Protein AF-A0A7Y2ML07-F1 (afdb_monomer)

Secondary structure (DSSP, 8-state):
-EES-SSHHHHHHHHHHHHTT--EEEEE---TTTHHHHHHHHHHHHHTT--EEEEES-TT-HHHHHHHHHHHHHHSPTT------EE-----PPPPSSSSSS------

Radius of gyration: 16.68 Å; Cα contacts (8 Å, |Δi|>4): 131; chains: 1; bounding box: 49×26×41 Å

Foldseek 3Di:
DEEAQLDDPNVVVLQVCLLVVDADEYEHADDPVCVVVSVVSVVVSVVSVHHYHYHHDDCVDPVVVVVVVVVVVVVADDPDDDPDYHYPDDDDDQADCDDPDDHDDDDD

Solvent-accessible surface area (backbone atoms only — not comparable to full-atom values): 6505 Å² total; per-residue (Å²): 60,30,36,29,26,68,48,72,70,26,28,54,49,48,49,52,42,22,77,71,69,38,65,38,43,32,33,22,77,76,55,81,87,52,46,64,64,41,46,56,56,48,50,57,41,35,72,67,76,22,58,70,49,76,42,84,43,61,78,85,41,68,74,56,38,53,56,49,50,53,54,49,58,72,68,48,57,94,89,62,75,86,89,52,78,44,86,46,71,85,86,82,80,83,49,46,88,73,77,97,68,81,55,59,72,90,84,130

Sequence (108 aa):
MILGGSQGLGLATARKLASAGYNLFILHRDRKADLSAIEEDFELIRSAGTQCVTFNTDALNKQKREKVFDQITTSLGKGEKIKVVVHSIAKGNLKPMTGDGPLLEHED

Structure (mmCIF, N/CA/C/O backbone):
data_AF-A0A7Y2ML07-F1
#
_entry.id   AF-A0A7Y2ML07-F1
#
loop_
_atom_site.group_PDB
_atom_site.id
_atom_site.type_symbol
_atom_site.label_atom_id
_atom_site.label_alt_id
_atom_site.label_comp_id
_atom_site.label_asym_id
_atom_site.label_entity_id
_atom_site.label_seq_id
_atom_site.pdbx_PDB_ins_code
_atom_site.Cartn_x
_atom_site.Cartn_y
_atom_site.Cartn_z
_atom_site.occupancy
_atom_site.B_iso_or_equiv
_atom_site.auth_seq_id
_atom_site.auth_comp_id
_atom_site.auth_asym_id
_atom_site.auth_atom_id
_atom_site.pdbx_PDB_model_num
ATOM 1 N N . MET A 1 1 ? -2.158 -3.739 6.116 1.00 96.12 1 MET A N 1
ATOM 2 C CA . MET A 1 1 ? -1.402 -2.776 5.289 1.00 96.12 1 MET A CA 1
ATOM 3 C C . MET A 1 1 ? -0.482 -3.550 4.365 1.00 96.12 1 MET A C 1
ATOM 5 O O . MET A 1 1 ? 0.171 -4.475 4.831 1.00 96.12 1 MET A O 1
ATOM 9 N N . ILE A 1 2 ? -0.448 -3.206 3.082 1.00 97.69 2 ILE A N 1
ATOM 10 C CA . ILE A 1 2 ? 0.371 -3.883 2.071 1.00 97.69 2 ILE A CA 1
ATOM 11 C C . ILE A 1 2 ? 1.232 -2.837 1.370 1.00 97.69 2 ILE A C 1
ATOM 13 O O . ILE A 1 2 ? 0.725 -1.815 0.913 1.00 97.69 2 ILE A O 1
ATOM 17 N N . LEU A 1 3 ? 2.533 -3.093 1.301 1.00 96.81 3 LEU A N 1
ATOM 18 C CA . LEU A 1 3 ? 3.501 -2.310 0.544 1.00 96.81 3 LEU A CA 1
ATOM 19 C C . LEU A 1 3 ? 3.757 -3.051 -0.773 1.00 96.81 3 LEU A C 1
ATOM 21 O O . LEU A 1 3 ? 4.242 -4.174 -0.735 1.00 96.81 3 LEU A O 1
ATOM 25 N N . GLY A 1 4 ? 3.418 -2.456 -1.914 1.00 95.38 4 GLY A N 1
ATOM 26 C CA . GLY A 1 4 ? 3.469 -3.111 -3.226 1.00 95.38 4 GLY A CA 1
ATOM 27 C C . GLY A 1 4 ? 2.238 -3.973 -3.526 1.00 95.38 4 GLY A C 1
ATOM 28 O O . GLY A 1 4 ? 2.386 -5.133 -3.884 1.00 95.38 4 GLY A O 1
ATOM 29 N N . GLY A 1 5 ? 1.025 -3.442 -3.336 1.00 95.88 5 GLY A N 1
ATOM 30 C CA . GLY A 1 5 ? -0.223 -4.213 -3.483 1.00 95.88 5 GLY A CA 1
ATOM 31 C C . GLY A 1 5 ? -1.014 -4.020 -4.782 1.00 95.88 5 GLY A C 1
ATOM 32 O O . GLY A 1 5 ? -2.140 -4.498 -4.844 1.00 95.88 5 GLY A O 1
ATOM 33 N N . SER A 1 6 ? -0.476 -3.320 -5.786 1.00 95.75 6 SER A N 1
ATOM 34 C CA . SER A 1 6 ? -1.173 -3.079 -7.063 1.00 95.75 6 SER A CA 1
ATOM 35 C C . SER A 1 6 ? -1.161 -4.275 -8.012 1.00 95.75 6 SER A C 1
ATOM 37 O O . SER A 1 6 ? -2.020 -4.363 -8.878 1.00 95.75 6 SER A O 1
ATOM 39 N N . GLN A 1 7 ? -0.192 -5.187 -7.881 1.00 94.44 7 GLN A N 1
ATOM 40 C CA . GLN A 1 7 ? 0.005 -6.301 -8.812 1.00 94.44 7 GLN A CA 1
ATOM 41 C C . GLN A 1 7 ? 0.550 -7.552 -8.103 1.00 94.44 7 GLN A C 1
ATOM 43 O O . GLN A 1 7 ? 0.924 -7.522 -6.925 1.00 94.44 7 GLN A O 1
ATOM 48 N N . GLY A 1 8 ? 0.6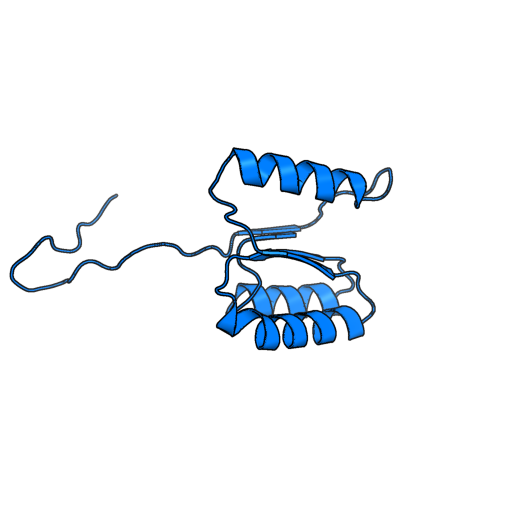05 -8.666 -8.841 1.00 94.50 8 GLY A N 1
ATOM 49 C CA . GLY A 1 8 ? 1.278 -9.902 -8.435 1.00 94.50 8 GLY A CA 1
ATOM 50 C C . GLY A 1 8 ? 0.839 -10.435 -7.067 1.00 94.50 8 GLY A C 1
ATOM 51 O O . GLY A 1 8 ? -0.348 -10.469 -6.735 1.00 94.50 8 GLY A O 1
ATOM 52 N N . LEU A 1 9 ? 1.821 -10.849 -6.259 1.00 95.00 9 LEU A N 1
ATOM 53 C CA . LEU A 1 9 ? 1.592 -11.407 -4.921 1.00 95.00 9 LEU A CA 1
ATOM 54 C C . LEU A 1 9 ? 0.940 -10.403 -3.964 1.00 95.00 9 LEU A C 1
ATOM 56 O O . LEU A 1 9 ? 0.112 -10.794 -3.138 1.00 95.00 9 LEU A O 1
ATOM 60 N N . GLY A 1 10 ? 1.275 -9.118 -4.081 1.00 96.94 10 GLY A N 1
ATOM 61 C CA . GLY A 1 10 ? 0.698 -8.073 -3.243 1.00 96.94 10 GLY A CA 1
ATOM 62 C C . GLY A 1 10 ? -0.803 -7.916 -3.477 1.00 96.94 10 GLY A C 1
ATOM 63 O O . GLY A 1 10 ? -1.569 -7.890 -2.512 1.00 96.94 10 GLY A O 1
ATOM 64 N N . LEU A 1 11 ? 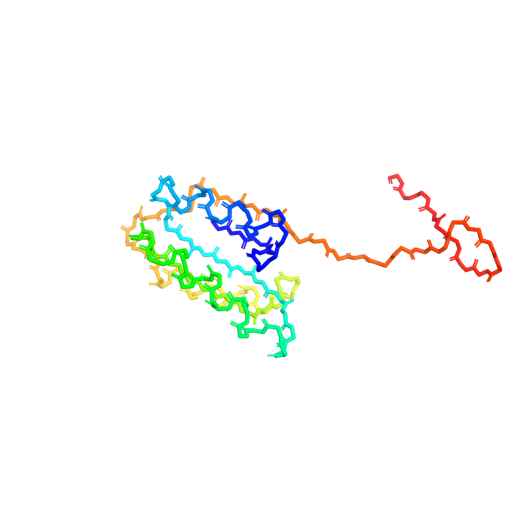-1.232 -7.905 -4.743 1.00 97.31 11 LEU A N 1
ATOM 65 C CA . LEU A 1 11 ? -2.650 -7.848 -5.104 1.00 97.31 11 LEU A CA 1
ATOM 66 C C . LEU A 1 11 ? -3.399 -9.125 -4.697 1.00 97.31 11 LEU A C 1
ATOM 68 O O . LEU A 1 11 ? -4.486 -9.053 -4.122 1.00 97.31 11 LEU A O 1
ATOM 72 N N . ALA A 1 12 ? -2.814 -10.303 -4.934 1.00 97.00 12 ALA A N 1
ATOM 73 C CA . ALA A 1 12 ? -3.409 -11.568 -4.499 1.00 97.00 12 ALA A CA 1
ATOM 74 C C . ALA A 1 12 ? -3.607 -11.606 -2.971 1.00 97.00 12 ALA A C 1
ATOM 76 O O . ALA A 1 12 ? -4.661 -12.014 -2.475 1.00 97.00 12 ALA A O 1
ATOM 77 N N . THR A 1 13 ? -2.623 -11.101 -2.221 1.00 97.38 13 THR A N 1
ATOM 78 C CA . THR A 1 13 ? -2.706 -10.962 -0.762 1.00 97.38 13 THR A CA 1
ATOM 79 C C . THR A 1 13 ? -3.792 -9.968 -0.353 1.00 97.38 13 THR A C 1
ATOM 81 O O . THR A 1 13 ? -4.547 -10.251 0.576 1.00 97.38 13 THR A O 1
ATOM 84 N N . ALA A 1 14 ? -3.922 -8.839 -1.059 1.00 97.44 14 ALA A N 1
ATOM 85 C CA . ALA A 1 14 ? -4.977 -7.857 -0.815 1.00 97.44 14 ALA A CA 1
ATOM 86 C C . ALA A 1 14 ? -6.365 -8.490 -0.953 1.00 97.44 14 ALA A C 1
ATOM 88 O O . ALA A 1 14 ? -7.166 -8.432 -0.022 1.00 97.44 14 ALA A O 1
ATOM 89 N N . ARG A 1 15 ? -6.610 -9.200 -2.060 1.00 96.19 15 ARG A N 1
ATOM 90 C CA . ARG A 1 15 ? -7.866 -9.926 -2.300 1.00 96.19 15 ARG A CA 1
ATOM 91 C C . ARG A 1 15 ? -8.153 -10.948 -1.197 1.00 96.19 15 ARG A C 1
ATOM 93 O O . ARG A 1 15 ? -9.272 -11.011 -0.689 1.00 96.19 15 ARG A O 1
ATOM 100 N N . LYS A 1 16 ? -7.141 -11.716 -0.775 1.00 96.38 16 LYS A N 1
ATOM 101 C CA . LYS A 1 16 ? -7.305 -12.716 0.289 1.00 96.38 16 LYS A CA 1
ATOM 102 C C . LYS A 1 16 ? -7.634 -12.080 1.640 1.00 96.38 16 LYS A C 1
ATOM 104 O O . LYS A 1 16 ? -8.543 -12.555 2.318 1.00 96.38 16 LYS A O 1
ATOM 109 N N . LEU A 1 17 ? -6.938 -11.012 2.025 1.00 96.38 17 LEU A N 1
ATOM 110 C CA . LEU A 1 17 ? -7.195 -10.310 3.284 1.00 96.38 17 LEU A CA 1
ATOM 111 C C . LEU A 1 17 ? -8.570 -9.629 3.286 1.00 96.38 17 LEU A C 1
ATOM 113 O O . LEU A 1 17 ? -9.285 -9.734 4.280 1.00 96.38 17 LEU A O 1
ATOM 117 N N . ALA A 1 18 ? -8.977 -9.019 2.171 1.00 96.31 18 ALA A N 1
ATOM 118 C CA . ALA A 1 18 ? -10.316 -8.453 2.025 1.00 96.31 18 ALA A CA 1
ATOM 119 C C . ALA A 1 18 ? -11.406 -9.521 2.200 1.00 96.31 18 ALA A C 1
ATOM 121 O O . ALA A 1 18 ? -12.321 -9.342 2.997 1.00 96.31 18 ALA A O 1
ATOM 122 N N . SER A 1 19 ? -11.252 -10.691 1.566 1.00 94.38 19 SER A N 1
ATOM 123 C CA . SER A 1 19 ? -12.194 -11.812 1.740 1.00 94.38 19 SER A CA 1
ATOM 124 C C . SER A 1 19 ? -12.278 -12.338 3.180 1.00 94.38 19 SER A C 1
ATOM 126 O O . SER A 1 19 ? -13.269 -12.952 3.560 1.00 94.38 19 SER A O 1
ATOM 128 N N . ALA A 1 20 ? -11.245 -12.091 3.991 1.00 94.69 20 ALA A N 1
ATOM 129 C CA . ALA A 1 20 ? -11.209 -12.427 5.411 1.00 94.69 20 ALA A CA 1
ATOM 130 C C . ALA A 1 20 ? -11.726 -11.287 6.316 1.00 94.69 20 ALA A C 1
ATOM 132 O O . ALA A 1 20 ? -11.602 -11.375 7.536 1.00 94.69 20 ALA A O 1
ATOM 133 N N . GLY A 1 21 ? -12.284 -10.215 5.740 1.00 93.81 21 GLY A N 1
ATOM 134 C CA . GLY A 1 21 ? -12.885 -9.097 6.471 1.00 93.81 21 GLY A CA 1
ATOM 135 C C . GLY A 1 21 ? -11.890 -8.045 6.967 1.00 93.81 21 GLY A C 1
ATOM 136 O O . GLY A 1 21 ? -12.212 -7.275 7.871 1.00 93.81 21 GLY A O 1
ATOM 137 N N . TYR A 1 22 ? -10.670 -8.000 6.422 1.00 95.31 22 TYR A N 1
ATOM 138 C CA . TYR A 1 22 ? -9.706 -6.958 6.778 1.00 95.31 22 TYR A CA 1
ATOM 139 C C . TYR A 1 22 ? -9.921 -5.695 5.947 1.00 95.31 22 TYR A C 1
ATOM 141 O O . TYR A 1 22 ? -9.910 -5.746 4.720 1.00 95.31 22 TYR A O 1
ATOM 149 N N . ASN A 1 23 ? -9.971 -4.544 6.619 1.00 95.62 23 ASN A N 1
ATOM 150 C CA . ASN A 1 23 ? -9.776 -3.251 5.968 1.00 95.62 23 ASN A CA 1
ATOM 151 C C . ASN A 1 23 ? -8.316 -3.098 5.521 1.00 95.62 23 ASN A C 1
ATOM 153 O O . ASN A 1 23 ? -7.379 -3.529 6.210 1.00 95.62 23 ASN A O 1
ATOM 157 N N . LEU A 1 24 ? -8.115 -2.469 4.366 1.00 97.00 24 LEU A N 1
ATOM 158 C CA . LEU A 1 24 ? -6.830 -2.417 3.688 1.00 97.00 24 LEU A CA 1
ATOM 159 C C . LEU A 1 24 ? -6.336 -0.985 3.500 1.00 97.00 24 LEU A C 1
ATOM 161 O O . LEU A 1 24 ? -7.042 -0.107 3.013 1.00 97.00 24 LEU A O 1
ATOM 165 N N . PHE A 1 25 ? -5.054 -0.811 3.811 1.00 97.62 25 PHE A N 1
ATOM 166 C CA . PHE A 1 25 ? -4.220 0.263 3.286 1.00 97.62 25 PHE A CA 1
ATOM 167 C C . PHE A 1 25 ? -3.242 -0.357 2.294 1.00 97.62 25 PHE A C 1
ATOM 169 O O . PHE A 1 25 ? -2.489 -1.261 2.682 1.00 97.62 25 PHE A O 1
ATOM 176 N N . ILE A 1 26 ? -3.254 0.107 1.047 1.00 97.44 26 ILE A N 1
ATOM 177 C CA . ILE A 1 26 ? -2.385 -0.392 -0.021 1.00 97.44 26 ILE A CA 1
ATOM 178 C C . ILE A 1 26 ? -1.499 0.745 -0.512 1.00 97.44 26 ILE A C 1
ATOM 180 O O . ILE A 1 26 ? -1.974 1.717 -1.089 1.00 97.44 26 ILE A O 1
ATOM 184 N N . LEU A 1 27 ? -0.193 0.615 -0.305 1.00 97.50 27 LEU A N 1
ATOM 185 C CA . LEU A 1 27 ? 0.790 1.482 -0.934 1.00 97.50 27 LEU A CA 1
ATOM 186 C C . LEU A 1 27 ? 1.281 0.786 -2.196 1.00 97.50 27 LEU A C 1
ATOM 188 O O . LEU A 1 27 ? 1.607 -0.402 -2.173 1.00 97.50 27 LEU A O 1
ATOM 192 N N . HIS A 1 28 ? 1.357 1.521 -3.290 1.00 96.19 28 HIS A N 1
ATOM 193 C CA . HIS A 1 28 ? 1.838 1.013 -4.564 1.00 96.19 28 HIS A CA 1
ATOM 194 C C . HIS A 1 28 ? 2.487 2.142 -5.363 1.00 96.19 28 HIS A C 1
ATOM 196 O O . HIS A 1 28 ? 2.408 3.306 -4.975 1.00 96.19 28 HIS A O 1
ATOM 202 N N . ARG A 1 29 ? 3.192 1.806 -6.441 1.00 94.56 29 ARG A N 1
ATOM 203 C CA . ARG A 1 29 ? 3.857 2.797 -7.284 1.00 94.56 29 ARG A CA 1
ATOM 204 C C . ARG A 1 29 ? 3.762 2.351 -8.726 1.00 94.56 29 ARG A C 1
ATOM 206 O O . ARG A 1 29 ? 4.575 1.552 -9.179 1.00 94.56 29 ARG A O 1
ATOM 213 N N . ASP A 1 30 ? 2.832 2.952 -9.445 1.00 95.19 30 ASP A N 1
ATOM 214 C CA . ASP A 1 30 ? 2.515 2.558 -10.812 1.00 95.19 30 ASP A CA 1
ATOM 215 C C . ASP A 1 30 ? 2.447 3.785 -11.716 1.00 95.19 30 ASP A C 1
ATOM 217 O O . ASP A 1 30 ? 2.254 4.927 -11.271 1.00 95.19 30 ASP A O 1
ATOM 221 N N . ARG A 1 31 ? 2.662 3.556 -13.011 1.00 94.50 31 ARG A N 1
ATOM 222 C CA . ARG A 1 31 ? 2.606 4.619 -14.013 1.00 94.50 31 ARG A CA 1
ATOM 223 C C . ARG A 1 31 ? 1.149 4.951 -14.300 1.00 94.50 31 ARG A C 1
ATOM 225 O O . ARG A 1 31 ? 0.271 4.109 -14.182 1.00 94.50 31 ARG A O 1
ATOM 232 N N . LYS A 1 32 ? 0.897 6.181 -14.754 1.00 94.50 32 LYS A N 1
ATOM 233 C CA . LYS A 1 32 ? -0.461 6.662 -15.055 1.00 94.50 32 LYS A CA 1
ATOM 234 C C . LYS A 1 32 ? -1.221 5.763 -16.043 1.00 94.50 32 LYS A C 1
ATOM 236 O O . LYS A 1 32 ? -2.435 5.663 -15.931 1.00 94.50 32 LYS A O 1
ATOM 241 N N . ALA A 1 33 ? -0.510 5.122 -16.972 1.00 95.69 33 ALA A N 1
ATOM 242 C CA . ALA A 1 33 ? -1.092 4.203 -17.949 1.00 95.69 33 ALA A CA 1
ATOM 243 C C . ALA A 1 33 ? -1.735 2.961 -17.305 1.00 95.69 33 ALA A C 1
ATOM 245 O O . ALA A 1 33 ? -2.747 2.485 -17.803 1.00 95.69 33 ALA A O 1
ATOM 246 N N . ASP A 1 34 ? -1.193 2.488 -16.181 1.00 94.81 34 ASP A N 1
ATOM 247 C CA . ASP A 1 34 ? -1.628 1.245 -15.535 1.00 94.81 34 ASP A CA 1
ATOM 248 C C . ASP A 1 34 ? -2.731 1.487 -14.491 1.00 94.81 34 ASP A C 1
ATOM 250 O O . ASP A 1 34 ? -3.401 0.555 -14.054 1.00 94.81 34 ASP A O 1
ATOM 254 N N . LEU A 1 35 ? -2.947 2.748 -14.090 1.00 94.94 35 LEU A N 1
ATOM 255 C CA . LEU A 1 35 ? -3.847 3.092 -12.985 1.00 94.94 35 LEU A CA 1
ATOM 256 C C . LEU A 1 35 ? -5.303 2.713 -13.232 1.00 94.94 35 LEU A C 1
ATOM 258 O O . LEU A 1 35 ? -5.982 2.382 -12.271 1.00 94.94 35 LEU A O 1
ATOM 262 N N . SER A 1 36 ? -5.780 2.747 -14.481 1.00 95.69 36 SER A N 1
ATOM 263 C CA . SER A 1 36 ? -7.168 2.366 -14.777 1.00 95.69 36 SER A CA 1
ATOM 264 C C . SER A 1 36 ? -7.422 0.904 -14.415 1.00 95.69 36 SER A C 1
ATOM 266 O O . SER A 1 36 ? -8.352 0.612 -13.676 1.00 95.69 36 SER A O 1
ATOM 268 N N . ALA A 1 37 ? -6.549 0.002 -14.875 1.00 95.12 37 ALA A N 1
ATOM 269 C CA . ALA A 1 37 ? -6.669 -1.427 -14.597 1.00 95.12 37 ALA A CA 1
ATOM 270 C C . ALA A 1 37 ? -6.489 -1.731 -13.100 1.00 95.12 37 ALA A C 1
ATOM 272 O O . ALA A 1 37 ? -7.229 -2.520 -12.523 1.00 95.12 37 ALA A O 1
ATOM 273 N N . ILE A 1 38 ? -5.541 -1.051 -12.450 1.00 96.69 38 ILE A N 1
ATOM 274 C CA . ILE A 1 38 ? -5.305 -1.202 -11.010 1.00 96.69 38 ILE A CA 1
ATOM 275 C C . ILE A 1 38 ? -6.518 -0.730 -10.191 1.00 96.69 38 ILE A C 1
ATOM 277 O O . ILE A 1 38 ? -6.853 -1.336 -9.174 1.00 96.69 38 ILE A O 1
ATOM 281 N N . GLU A 1 39 ? -7.192 0.343 -10.610 1.00 96.31 39 GLU A N 1
ATOM 282 C CA . GLU A 1 39 ? -8.372 0.829 -9.895 1.00 96.31 39 GLU A CA 1
ATOM 283 C C . GLU A 1 39 ? -9.554 -0.140 -10.023 1.00 96.31 39 GLU A C 1
ATOM 285 O O . GLU A 1 39 ? -10.266 -0.344 -9.044 1.00 96.31 39 GLU A O 1
ATOM 290 N N . GLU A 1 40 ? -9.721 -0.811 -11.167 1.00 96.25 40 GLU A N 1
ATOM 291 C CA . GLU A 1 40 ? -10.712 -1.889 -11.322 1.00 96.25 40 GLU A CA 1
ATOM 292 C C . GLU A 1 40 ? -10.466 -3.029 -10.318 1.00 96.25 40 GLU A C 1
ATOM 294 O O . GLU A 1 40 ? -11.398 -3.520 -9.674 1.00 96.25 40 GLU A O 1
ATOM 299 N N . ASP A 1 41 ? -9.202 -3.411 -10.111 1.00 96.12 41 ASP A N 1
ATOM 300 C CA . ASP A 1 41 ? -8.822 -4.399 -9.101 1.00 96.12 41 ASP A CA 1
ATOM 301 C C . ASP A 1 41 ? -9.166 -3.942 -7.673 1.00 96.12 41 ASP A C 1
ATOM 303 O O . ASP A 1 41 ? -9.633 -4.743 -6.851 1.00 96.12 41 ASP A O 1
ATOM 307 N N . PHE A 1 42 ? -8.960 -2.660 -7.363 1.00 96.94 42 PHE A N 1
ATOM 308 C CA . PHE A 1 42 ? -9.298 -2.091 -6.060 1.00 96.94 42 PHE A CA 1
ATOM 309 C C . PHE A 1 42 ? -10.806 -1.958 -5.845 1.00 96.94 42 PHE A C 1
ATOM 311 O O . PHE A 1 42 ? -11.278 -2.237 -4.742 1.00 96.94 42 PHE A O 1
ATOM 318 N N . GLU A 1 43 ? -11.580 -1.624 -6.875 1.00 96.19 43 GLU A N 1
ATOM 319 C CA . GLU A 1 43 ? -13.043 -1.610 -6.796 1.00 96.19 43 GLU A CA 1
ATOM 320 C C . GLU A 1 43 ? -13.609 -3.005 -6.521 1.00 96.19 43 GLU A C 1
ATOM 322 O O . GLU A 1 43 ? -14.483 -3.167 -5.668 1.00 96.19 43 GLU A O 1
ATOM 327 N N . LEU A 1 44 ? -13.043 -4.050 -7.132 1.00 93.69 44 LEU A N 1
ATOM 328 C CA . LEU A 1 44 ? -13.414 -5.430 -6.809 1.00 93.69 44 LEU A CA 1
ATOM 329 C C . LEU A 1 44 ? -13.146 -5.765 -5.335 1.00 93.69 44 LEU A C 1
ATOM 331 O O . LEU A 1 44 ? -13.965 -6.418 -4.690 1.00 93.69 44 LEU A O 1
ATOM 335 N N . ILE A 1 45 ? -12.032 -5.292 -4.777 1.00 95.62 45 ILE A N 1
ATOM 336 C CA . ILE A 1 45 ? -11.723 -5.450 -3.351 1.00 95.62 45 ILE A CA 1
ATOM 337 C C . ILE A 1 45 ? -12.739 -4.700 -2.477 1.00 95.62 45 ILE A C 1
ATOM 339 O O . ILE A 1 45 ? -13.227 -5.259 -1.495 1.00 95.62 45 ILE A O 1
ATOM 343 N N . ARG A 1 46 ? -13.095 -3.459 -2.830 1.00 95.00 46 ARG A N 1
ATOM 344 C CA . ARG A 1 46 ? -14.098 -2.666 -2.094 1.00 95.00 46 ARG A CA 1
ATOM 345 C C . ARG A 1 46 ? -15.484 -3.310 -2.156 1.00 95.00 46 ARG A C 1
ATOM 347 O O . ARG A 1 46 ? -16.196 -3.325 -1.153 1.00 95.00 46 ARG A O 1
ATOM 354 N N . SER A 1 47 ? -15.835 -3.921 -3.289 1.00 92.00 47 SER A N 1
ATOM 355 C CA . SER A 1 47 ? -17.112 -4.622 -3.478 1.00 92.00 47 SER A CA 1
ATOM 356 C C . SER A 1 47 ? -17.303 -5.819 -2.535 1.00 92.00 47 SER A C 1
ATOM 358 O O . SER A 1 47 ? -18.435 -6.206 -2.259 1.00 92.00 47 SER A O 1
ATOM 360 N N . ALA A 1 48 ? -16.216 -6.357 -1.964 1.00 86.12 48 ALA A N 1
ATOM 361 C CA . ALA A 1 48 ? -16.264 -7.413 -0.953 1.00 86.12 48 ALA A CA 1
ATOM 362 C C . ALA A 1 48 ? -16.711 -6.920 0.442 1.00 86.12 48 ALA A C 1
ATOM 364 O O . ALA A 1 48 ? -16.729 -7.702 1.391 1.00 86.12 48 ALA A O 1
ATOM 365 N N . GLY A 1 49 ? -17.065 -5.637 0.588 1.00 88.25 49 GLY A N 1
ATOM 366 C CA . GLY A 1 49 ? -17.588 -5.057 1.830 1.00 88.25 49 GLY A CA 1
ATOM 367 C C . GLY A 1 49 ? -16.515 -4.554 2.799 1.00 88.25 49 GLY A C 1
ATOM 368 O O . GLY A 1 49 ? -16.838 -4.156 3.916 1.00 88.25 49 GLY A O 1
ATOM 369 N N . THR A 1 50 ? -15.246 -4.549 2.387 1.00 91.62 50 THR A N 1
ATOM 370 C CA . THR A 1 50 ? -14.126 -4.010 3.174 1.00 91.62 50 THR A CA 1
ATOM 371 C C . THR A 1 50 ? -13.706 -2.633 2.684 1.00 91.62 50 THR A C 1
ATOM 373 O O . THR A 1 50 ? -13.730 -2.357 1.485 1.00 91.62 50 THR A O 1
ATOM 376 N N . GLN A 1 51 ? -13.231 -1.780 3.590 1.00 93.94 51 GLN A N 1
ATOM 377 C CA . GLN A 1 51 ? -12.623 -0.512 3.195 1.00 93.94 51 GLN A CA 1
ATOM 378 C C . GLN A 1 51 ? -11.254 -0.762 2.556 1.00 93.94 51 GLN A C 1
ATOM 380 O O . GLN A 1 51 ? -10.434 -1.497 3.106 1.00 93.94 51 GLN A O 1
ATOM 385 N N . CYS A 1 52 ? -10.986 -0.121 1.419 1.00 96.12 52 CYS A N 1
ATOM 386 C CA . CYS A 1 52 ? -9.686 -0.168 0.757 1.00 96.12 52 CYS A CA 1
ATOM 387 C C . CYS A 1 52 ? -9.232 1.244 0.386 1.00 96.12 52 CYS A C 1
ATOM 389 O O . CYS A 1 52 ? -9.782 1.868 -0.526 1.00 96.12 52 CYS A O 1
ATOM 391 N N . VAL A 1 53 ? -8.223 1.733 1.107 1.00 96.12 53 VAL A N 1
ATOM 392 C CA . VAL A 1 53 ? -7.573 3.027 0.880 1.00 96.12 53 VAL A CA 1
ATOM 393 C C . VAL A 1 53 ? -6.232 2.782 0.201 1.00 96.12 53 VAL A C 1
ATOM 395 O O . VAL A 1 53 ? -5.414 1.994 0.688 1.00 96.12 53 VAL A O 1
ATOM 398 N N . THR A 1 54 ? -6.000 3.450 -0.925 1.00 96.94 54 THR A N 1
ATOM 399 C CA . THR A 1 54 ? -4.822 3.223 -1.764 1.00 96.94 54 THR A CA 1
ATOM 400 C C . THR A 1 54 ? -3.980 4.488 -1.899 1.00 96.94 54 THR A C 1
ATOM 402 O O . THR A 1 54 ? -4.489 5.608 -1.906 1.00 96.94 54 THR A O 1
ATOM 405 N N . PHE A 1 55 ? -2.660 4.313 -1.964 1.00 96.94 55 PHE A N 1
ATOM 406 C CA . PHE A 1 55 ? -1.692 5.395 -2.094 1.00 96.94 55 PHE A CA 1
ATOM 407 C C . PHE A 1 55 ? -0.707 5.066 -3.219 1.00 96.94 55 PHE A C 1
ATOM 409 O O . PHE A 1 55 ? 0.193 4.241 -3.035 1.00 96.94 55 PHE A O 1
ATOM 416 N N . ASN A 1 56 ? -0.835 5.750 -4.361 1.00 96.69 56 ASN A N 1
ATOM 417 C CA . ASN A 1 56 ? 0.157 5.684 -5.435 1.00 96.69 56 ASN A CA 1
ATOM 418 C C . ASN A 1 56 ? 1.358 6.587 -5.099 1.00 96.69 56 ASN A C 1
ATOM 420 O O . ASN A 1 56 ? 1.368 7.785 -5.393 1.00 96.69 56 ASN A O 1
ATOM 424 N N . THR A 1 57 ? 2.363 6.040 -4.418 1.00 95.38 57 THR A N 1
ATOM 425 C CA . THR A 1 57 ? 3.510 6.792 -3.906 1.00 95.38 57 THR A CA 1
ATOM 426 C C . THR A 1 57 ? 4.750 5.921 -3.719 1.00 95.38 57 THR A C 1
ATOM 428 O O . THR A 1 57 ? 4.693 4.703 -3.579 1.00 95.38 57 THR A O 1
ATOM 431 N N . ASP A 1 58 ? 5.916 6.564 -3.691 1.00 92.50 58 ASP A N 1
ATOM 432 C CA . ASP A 1 58 ? 7.174 5.868 -3.433 1.00 92.50 58 ASP A CA 1
ATOM 433 C C . ASP A 1 58 ? 7.340 5.618 -1.929 1.00 92.50 58 ASP A C 1
ATOM 435 O O . ASP A 1 58 ? 7.759 6.508 -1.186 1.00 92.50 58 ASP A O 1
ATOM 439 N N . ALA A 1 59 ? 7.037 4.395 -1.493 1.00 90.25 59 ALA A N 1
ATOM 440 C CA . ALA A 1 59 ? 7.191 3.964 -0.105 1.00 90.25 59 ALA A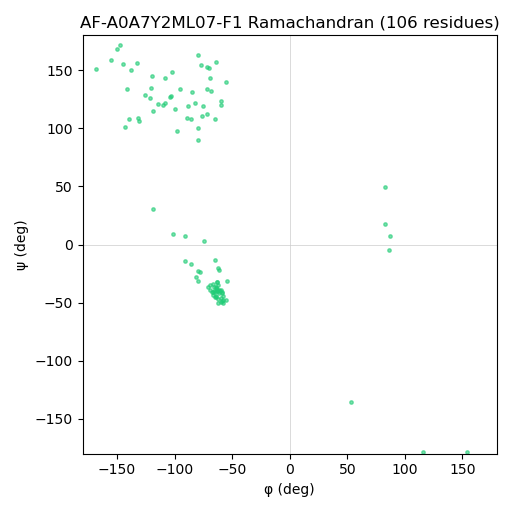 CA 1
ATOM 441 C C . ALA A 1 59 ? 8.658 3.949 0.377 1.00 90.25 59 ALA A C 1
ATOM 443 O O . ALA A 1 59 ? 8.913 3.874 1.579 1.00 90.25 59 ALA A O 1
ATOM 444 N N . LEU A 1 60 ? 9.649 4.055 -0.515 1.00 88.56 60 LEU A N 1
ATOM 445 C CA . LEU A 1 60 ? 11.061 4.136 -0.131 1.00 88.56 60 LEU A CA 1
ATOM 446 C C . LEU A 1 60 ? 11.502 5.576 0.175 1.00 88.56 60 LEU A C 1
ATOM 448 O O . LEU A 1 60 ? 12.505 5.778 0.861 1.00 88.56 60 LEU A O 1
ATOM 452 N N . ASN A 1 61 ? 10.730 6.580 -0.245 1.00 93.31 61 ASN A N 1
ATOM 453 C CA . ASN A 1 61 ? 11.017 7.981 0.041 1.00 93.31 61 ASN A CA 1
ATOM 454 C C . ASN A 1 61 ? 10.516 8.379 1.444 1.00 93.31 61 ASN A C 1
ATOM 456 O O . ASN A 1 61 ? 9.324 8.291 1.734 1.00 93.31 61 ASN A O 1
ATOM 460 N N . LYS A 1 62 ? 11.424 8.854 2.309 1.00 93.50 62 LYS A N 1
ATOM 461 C CA . LYS A 1 62 ? 11.128 9.167 3.718 1.00 93.50 62 LYS A CA 1
ATOM 462 C C . LYS A 1 62 ? 10.029 10.223 3.883 1.00 93.50 62 LYS A C 1
ATOM 464 O O . LYS A 1 62 ? 9.072 9.980 4.608 1.00 93.50 62 LYS A O 1
ATOM 469 N N . GLN A 1 63 ? 10.129 11.341 3.170 1.00 94.12 63 GLN A N 1
ATOM 470 C CA . GLN A 1 63 ? 9.176 12.448 3.277 1.00 94.12 63 GLN A CA 1
ATOM 471 C C . GLN A 1 63 ? 7.781 12.042 2.787 1.00 94.12 63 GLN A C 1
ATOM 473 O O . GLN A 1 63 ? 6.764 12.456 3.339 1.00 94.12 63 GLN A O 1
ATOM 478 N N . LYS A 1 64 ? 7.712 11.213 1.739 1.00 93.31 64 LYS A N 1
ATOM 479 C CA . LYS A 1 64 ? 6.441 10.667 1.250 1.00 93.31 64 LYS A CA 1
ATOM 480 C C . LYS A 1 64 ? 5.839 9.667 2.233 1.00 93.31 64 LYS A C 1
ATOM 482 O O . LYS A 1 64 ? 4.627 9.693 2.417 1.00 93.31 64 LYS A O 1
ATOM 487 N N . ARG A 1 65 ? 6.657 8.825 2.877 1.00 93.69 65 ARG A N 1
ATOM 488 C CA . ARG A 1 65 ? 6.180 7.908 3.924 1.00 93.69 65 ARG A CA 1
ATOM 489 C C . ARG A 1 65 ? 5.520 8.656 5.072 1.00 93.69 65 ARG A C 1
ATOM 491 O O . ARG A 1 65 ? 4.434 8.262 5.467 1.00 93.69 65 ARG A O 1
ATOM 498 N N . GLU A 1 66 ? 6.150 9.714 5.579 1.00 94.62 66 GLU A N 1
ATOM 499 C CA . GLU A 1 66 ? 5.608 10.521 6.684 1.00 94.62 66 GLU A CA 1
ATOM 500 C C . GLU A 1 66 ? 4.197 11.031 6.351 1.00 94.62 66 GLU A C 1
ATOM 502 O O . GLU A 1 66 ? 3.259 10.766 7.095 1.00 94.62 66 GLU A O 1
ATOM 507 N N . LYS A 1 67 ? 4.002 11.592 5.149 1.00 94.69 67 LYS A N 1
ATOM 508 C CA . LYS A 1 67 ? 2.676 12.035 4.680 1.00 94.69 67 LYS A CA 1
ATOM 509 C C . LYS A 1 67 ? 1.639 10.913 4.611 1.00 94.69 67 LYS A C 1
ATOM 511 O O . LYS A 1 67 ? 0.469 11.139 4.907 1.00 94.69 67 LYS A O 1
ATOM 516 N N . VAL A 1 68 ? 2.041 9.715 4.184 1.00 95.19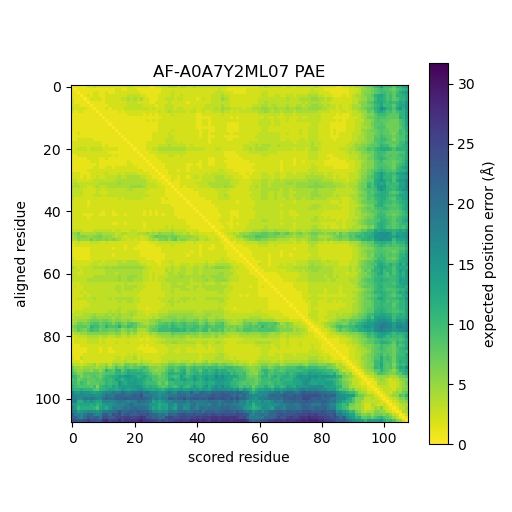 68 VAL A N 1
ATOM 517 C CA . VAL A 1 68 ? 1.133 8.557 4.154 1.00 95.19 68 VAL A CA 1
ATOM 518 C C . VAL A 1 68 ? 0.772 8.124 5.571 1.00 95.19 68 VAL A C 1
ATOM 520 O O . VAL A 1 68 ? -0.386 7.818 5.829 1.00 95.19 68 VAL A O 1
ATOM 523 N N . PHE A 1 69 ? 1.729 8.122 6.502 1.00 92.25 69 PHE A N 1
ATOM 524 C CA . PHE A 1 69 ? 1.456 7.795 7.900 1.00 92.25 69 PHE A CA 1
ATOM 525 C C . PHE A 1 69 ? 0.473 8.771 8.541 1.00 92.25 69 PHE A C 1
ATOM 527 O O . PHE A 1 69 ? -0.415 8.318 9.262 1.00 92.25 69 PHE A O 1
ATOM 534 N N . ASP A 1 70 ? 0.566 10.065 8.236 1.00 93.31 70 ASP A N 1
ATOM 535 C CA . ASP A 1 70 ? -0.411 11.050 8.703 1.00 93.31 70 ASP A CA 1
ATOM 536 C C . ASP A 1 70 ? -1.819 10.701 8.197 1.00 93.31 70 ASP A C 1
ATOM 538 O O . ASP A 1 70 ? -2.753 10.573 8.986 1.00 93.31 70 ASP A O 1
ATOM 542 N N . GLN A 1 71 ? -1.957 10.431 6.893 1.00 93.44 71 GLN A N 1
ATOM 543 C CA . GLN A 1 71 ? -3.236 10.053 6.280 1.00 93.44 71 GLN A CA 1
ATOM 544 C C . GLN A 1 71 ? -3.802 8.748 6.853 1.00 93.44 71 GLN A C 1
ATOM 546 O O . GLN A 1 71 ? -5.001 8.654 7.120 1.00 93.44 71 GLN A O 1
ATOM 551 N N . ILE A 1 72 ? -2.946 7.749 7.075 1.00 93.44 72 ILE A N 1
ATOM 552 C CA . ILE A 1 72 ? -3.321 6.480 7.705 1.00 93.44 72 ILE A CA 1
ATOM 553 C C . ILE A 1 72 ? -3.801 6.735 9.136 1.00 93.44 72 ILE A C 1
ATOM 555 O O . ILE A 1 72 ? -4.867 6.260 9.504 1.00 93.44 72 ILE A O 1
ATOM 559 N N . THR A 1 73 ? -3.072 7.523 9.926 1.00 91.00 73 THR A N 1
ATOM 560 C CA . THR A 1 73 ? -3.424 7.817 11.325 1.00 91.00 73 THR A CA 1
ATOM 561 C C . THR A 1 73 ? -4.748 8.569 11.431 1.00 91.00 73 THR A C 1
ATOM 563 O O . THR A 1 73 ? -5.539 8.275 12.319 1.00 91.00 73 THR A O 1
ATOM 566 N N . THR A 1 74 ? -5.024 9.496 10.509 1.00 90.31 74 THR A N 1
ATOM 567 C CA . THR A 1 74 ? -6.327 10.173 10.416 1.00 90.31 74 THR A CA 1
ATOM 568 C C . THR A 1 74 ? -7.452 9.222 10.003 1.00 90.31 74 THR A C 1
ATOM 570 O O . THR A 1 74 ? -8.583 9.390 10.450 1.00 90.31 74 THR A O 1
ATOM 573 N N . SER A 1 75 ? -7.154 8.236 9.152 1.00 88.88 75 SER A N 1
ATOM 574 C CA . SER A 1 75 ? -8.145 7.275 8.649 1.00 88.88 75 SER A CA 1
ATOM 575 C C . SER A 1 75 ? -8.430 6.132 9.628 1.00 88.88 75 SER A C 1
ATOM 577 O O . SER A 1 75 ? -9.519 5.567 9.590 1.00 88.88 75 SER A O 1
ATOM 579 N N . LEU A 1 76 ? -7.470 5.765 10.485 1.00 89.31 76 LEU A N 1
ATOM 580 C CA . LEU A 1 76 ? -7.684 4.771 11.536 1.00 89.31 76 LEU A CA 1
ATOM 581 C C . LEU A 1 76 ? -8.633 5.325 12.603 1.00 89.31 76 LEU A C 1
ATOM 583 O O . LEU A 1 76 ? -8.434 6.416 13.138 1.00 89.31 76 LEU A O 1
ATOM 587 N N . GLY A 1 77 ? -9.631 4.528 12.979 1.00 82.94 77 GLY A N 1
ATOM 588 C CA . GLY A 1 77 ? -10.498 4.846 14.103 1.00 82.94 77 GLY A CA 1
ATO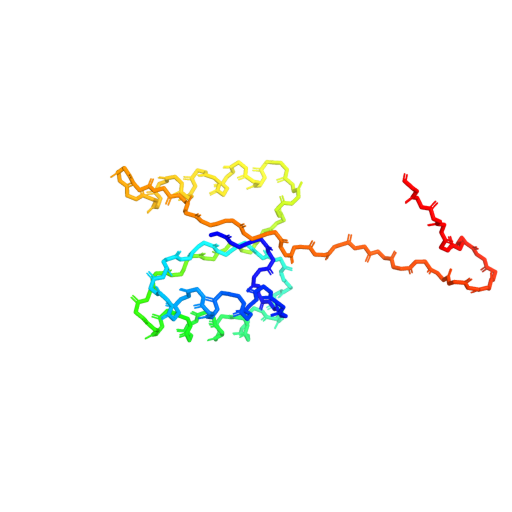M 589 C C . GLY A 1 77 ? -9.736 4.878 15.431 1.00 82.94 77 GLY A C 1
ATOM 590 O O . GLY A 1 77 ? -8.688 4.252 15.615 1.00 82.94 77 GLY A O 1
ATOM 591 N N . LYS A 1 78 ? -10.288 5.595 16.416 1.00 86.75 78 LYS A N 1
ATOM 592 C CA . LYS A 1 78 ? -9.698 5.674 17.758 1.00 86.75 78 LYS A CA 1
ATOM 593 C C . LYS A 1 78 ? -9.609 4.275 18.383 1.00 86.75 78 LYS A C 1
ATOM 595 O O . LYS A 1 78 ? -10.623 3.627 18.609 1.00 86.75 78 LYS A O 1
ATOM 600 N N . GLY A 1 79 ? -8.391 3.842 18.706 1.00 85.19 79 GLY A N 1
ATOM 601 C CA . GLY A 1 79 ? -8.126 2.527 19.303 1.00 85.19 79 GLY A CA 1
ATOM 602 C C . GLY A 1 79 ? -7.961 1.388 18.293 1.00 85.19 79 GLY A C 1
ATOM 603 O O . GLY A 1 79 ? -7.601 0.279 18.695 1.00 85.19 79 GLY A O 1
ATOM 604 N N . GLU A 1 80 ? -8.152 1.648 16.999 1.00 89.94 80 GLU A N 1
ATOM 605 C CA . GLU A 1 80 ? -7.828 0.685 15.953 1.00 89.94 80 GLU A CA 1
ATOM 606 C C . GLU A 1 80 ? -6.312 0.547 15.784 1.00 89.94 80 GLU A C 1
ATOM 608 O O . GLU A 1 80 ? -5.529 1.450 16.082 1.00 89.94 80 GLU A O 1
ATOM 613 N N . LYS A 1 81 ? -5.882 -0.627 15.315 1.00 92.44 81 LYS A N 1
ATOM 614 C CA . LYS A 1 81 ? -4.470 -0.951 15.104 1.00 92.44 81 LYS A CA 1
ATOM 615 C C . LYS A 1 81 ? -4.291 -1.693 13.791 1.00 92.44 81 LYS A C 1
ATOM 617 O O . LYS A 1 81 ? -5.152 -2.469 13.374 1.00 92.44 81 LYS A O 1
ATOM 622 N N . ILE A 1 82 ? -3.124 -1.524 13.181 1.00 94.25 82 ILE A N 1
ATOM 623 C CA . ILE A 1 82 ? -2.719 -2.338 12.036 1.00 94.25 82 ILE A CA 1
ATOM 624 C C . ILE A 1 82 ? -2.395 -3.749 12.540 1.00 94.25 82 ILE A C 1
ATOM 626 O O . ILE A 1 82 ? -1.424 -3.946 13.263 1.00 94.25 82 ILE A O 1
ATOM 630 N N . LYS A 1 83 ? -3.215 -4.732 12.154 1.00 95.44 83 LYS A N 1
ATOM 631 C CA . LYS A 1 83 ? -3.043 -6.141 12.559 1.00 95.44 83 LYS A CA 1
ATOM 632 C C . LYS A 1 83 ? -1.984 -6.883 11.742 1.00 95.44 83 LYS A C 1
ATOM 634 O O . LYS A 1 83 ? -1.360 -7.806 12.245 1.00 95.44 83 LYS A O 1
ATOM 639 N N . VAL A 1 84 ? -1.827 -6.508 10.472 1.00 96.56 84 VAL A N 1
ATOM 640 C CA . VAL A 1 84 ? -0.951 -7.190 9.510 1.00 96.56 84 VAL A CA 1
ATOM 641 C C . VAL A 1 84 ? -0.259 -6.156 8.630 1.00 96.56 84 VAL A C 1
ATOM 643 O O . VAL A 1 84 ? -0.911 -5.249 8.095 1.00 96.56 84 VAL A O 1
ATOM 646 N N . VAL A 1 85 ? 1.051 -6.322 8.450 1.00 96.75 85 VAL A N 1
ATOM 647 C CA . VAL A 1 85 ? 1.861 -5.583 7.477 1.00 96.75 85 VAL A CA 1
ATOM 648 C C . VAL A 1 85 ? 2.509 -6.582 6.530 1.00 96.75 85 VAL A C 1
ATOM 650 O O . VAL A 1 85 ? 3.179 -7.506 6.977 1.00 96.75 85 VAL A O 1
ATOM 653 N N . VAL A 1 86 ? 2.316 -6.386 5.229 1.00 97.19 86 VAL A N 1
ATOM 654 C CA . VAL A 1 86 ? 2.949 -7.190 4.178 1.00 97.19 86 VAL A CA 1
ATOM 655 C C . VAL A 1 86 ? 3.892 -6.292 3.392 1.00 97.19 86 VAL A C 1
ATOM 657 O O . VAL A 1 86 ? 3.458 -5.285 2.831 1.00 97.19 86 VAL A O 1
ATOM 660 N N . HIS A 1 87 ? 5.176 -6.644 3.355 1.00 95.12 87 HIS A N 1
ATOM 661 C CA . HIS A 1 87 ? 6.175 -5.957 2.541 1.00 95.12 87 HIS A CA 1
ATOM 662 C C . HIS A 1 87 ? 6.397 -6.732 1.237 1.00 95.12 87 HIS A C 1
ATOM 664 O O . HIS A 1 87 ? 7.129 -7.712 1.216 1.00 95.12 87 HIS A O 1
ATOM 670 N N . SER A 1 88 ? 5.746 -6.300 0.159 1.00 94.44 88 SER A N 1
ATOM 671 C CA . SER A 1 88 ? 5.770 -6.928 -1.171 1.00 94.44 88 SER A CA 1
ATOM 672 C C . SER A 1 88 ? 6.338 -5.983 -2.241 1.00 94.44 88 SER A C 1
ATOM 674 O O . SER A 1 88 ? 5.943 -6.027 -3.406 1.00 94.44 88 SER A O 1
ATOM 676 N N . ILE A 1 89 ? 7.260 -5.097 -1.855 1.00 91.75 89 ILE A N 1
ATOM 677 C CA . ILE A 1 89 ? 7.984 -4.246 -2.800 1.00 91.75 89 ILE A CA 1
ATOM 678 C C . ILE A 1 89 ? 9.221 -5.003 -3.270 1.00 91.75 89 ILE A C 1
ATOM 680 O O . ILE A 1 89 ? 10.109 -5.295 -2.475 1.00 91.75 89 ILE A O 1
ATOM 684 N N . ALA A 1 90 ? 9.306 -5.253 -4.573 1.00 85.69 90 ALA A N 1
ATOM 685 C CA . ALA A 1 90 ? 10.530 -5.689 -5.227 1.00 85.69 90 ALA A CA 1
ATOM 686 C C . ALA A 1 90 ? 11.039 -4.548 -6.112 1.00 85.69 90 ALA A C 1
ATOM 688 O O . ALA A 1 90 ? 10.335 -4.076 -7.006 1.00 85.69 90 ALA A O 1
ATOM 689 N N . LYS A 1 91 ? 12.254 -4.068 -5.844 1.00 77.88 91 LYS A N 1
ATOM 690 C CA . LYS A 1 91 ? 12.912 -3.039 -6.650 1.00 77.88 91 LYS A CA 1
ATOM 691 C C . LYS A 1 91 ? 14.380 -3.404 -6.796 1.00 77.88 91 LYS A C 1
ATOM 693 O O . LYS A 1 91 ? 15.144 -3.278 -5.849 1.00 77.88 91 LYS A O 1
ATOM 698 N N . GLY A 1 92 ? 14.760 -3.820 -7.992 1.00 76.75 92 GLY A N 1
ATOM 699 C CA . GLY A 1 92 ? 16.130 -4.170 -8.324 1.00 76.75 92 GLY A CA 1
ATOM 700 C C . GLY A 1 92 ? 16.263 -4.320 -9.828 1.00 76.75 92 GLY A C 1
ATOM 701 O O . GLY A 1 92 ? 15.296 -4.653 -10.510 1.00 76.75 92 GLY A O 1
ATOM 702 N N . ASN A 1 93 ? 17.457 -4.044 -10.334 1.00 74.69 93 ASN A N 1
ATOM 703 C CA . ASN A 1 93 ? 17.818 -4.376 -11.700 1.00 74.69 93 ASN A CA 1
ATOM 704 C C . ASN A 1 93 ? 18.705 -5.610 -11.629 1.00 74.69 93 ASN A C 1
ATOM 706 O O . ASN A 1 93 ? 19.681 -5.619 -10.879 1.00 74.69 93 ASN A O 1
ATOM 710 N N . LEU A 1 94 ? 18.366 -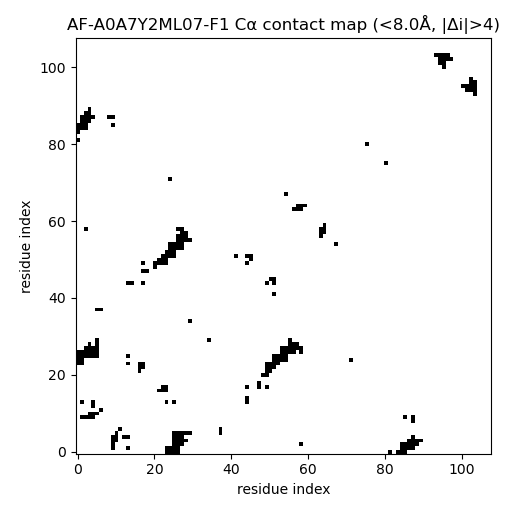6.640 -12.396 1.00 80.75 94 LEU A N 1
ATOM 711 C CA . LEU A 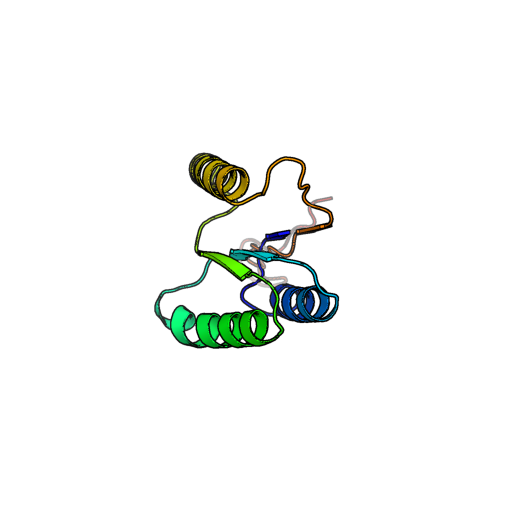1 94 ? 19.230 -7.801 -12.519 1.00 80.75 94 LEU A CA 1
ATOM 712 C C . LEU A 1 94 ? 20.401 -7.423 -13.432 1.00 80.75 94 LEU A C 1
ATOM 714 O O . LEU A 1 94 ? 20.188 -7.042 -14.584 1.00 80.75 94 LEU A O 1
ATOM 718 N N . 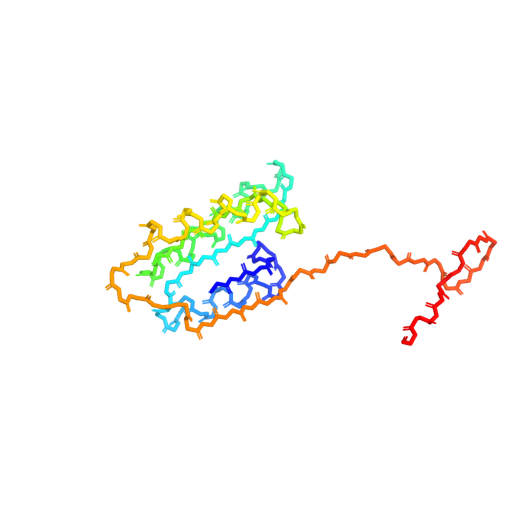LYS A 1 95 ? 21.628 -7.498 -12.913 1.00 84.75 95 LYS A N 1
ATOM 719 C CA . LYS A 1 95 ? 22.824 -7.403 -13.754 1.00 84.75 95 LYS A CA 1
ATOM 720 C C . LYS A 1 95 ? 22.947 -8.675 -14.613 1.00 84.75 95 LYS A C 1
ATOM 722 O O . LYS A 1 95 ? 22.478 -9.733 -14.186 1.00 84.75 95 LYS A O 1
ATOM 727 N N . PRO A 1 96 ? 23.572 -8.607 -15.799 1.00 85.25 96 PRO A N 1
ATOM 728 C CA . PRO A 1 96 ? 23.842 -9.796 -16.602 1.00 85.25 96 PRO A CA 1
ATOM 729 C C . PRO A 1 96 ? 24.638 -10.842 -15.808 1.00 85.25 96 PRO A C 1
ATOM 731 O O . PRO A 1 96 ? 25.556 -10.493 -15.070 1.00 85.25 96 PRO A O 1
ATOM 734 N N . MET A 1 97 ? 24.304 -12.125 -15.971 1.00 86.88 97 MET A N 1
ATOM 735 C CA . MET A 1 97 ? 25.084 -13.227 -15.381 1.00 86.88 97 MET A CA 1
ATOM 736 C C . MET A 1 97 ? 26.348 -13.553 -16.192 1.00 86.88 97 MET A C 1
ATOM 738 O O . MET A 1 97 ? 27.298 -14.108 -15.653 1.00 86.88 97 MET A O 1
ATOM 742 N N . THR A 1 98 ? 26.369 -13.207 -17.482 1.00 89.19 98 THR A N 1
ATOM 743 C CA . THR A 1 98 ? 27.485 -13.447 -18.411 1.00 89.19 98 THR A CA 1
ATOM 744 C C . THR A 1 98 ? 27.607 -12.294 -19.409 1.00 89.19 98 THR A C 1
ATOM 746 O O . THR A 1 98 ? 26.597 -11.663 -19.725 1.00 89.19 98 THR A O 1
ATOM 749 N N . GLY A 1 99 ? 28.798 -12.085 -19.973 1.00 86.88 99 GLY A N 1
ATOM 750 C CA . GLY A 1 99 ? 29.064 -11.103 -21.034 1.00 86.88 99 GLY A CA 1
ATOM 751 C C . GLY A 1 99 ? 30.023 -9.989 -20.608 1.00 86.88 99 GLY A C 1
ATOM 752 O O . GLY A 1 99 ? 30.511 -9.980 -19.481 1.00 86.88 99 GLY A O 1
ATOM 753 N N . ASP A 1 100 ? 30.281 -9.050 -21.519 1.00 80.25 100 ASP A N 1
ATOM 754 C CA . ASP A 1 100 ? 31.182 -7.922 -21.274 1.00 80.25 100 ASP A CA 1
ATOM 755 C C . ASP A 1 100 ? 30.425 -6.768 -20.593 1.00 80.25 100 ASP A C 1
ATOM 757 O O . ASP A 1 100 ? 29.583 -6.104 -21.199 1.00 80.25 100 ASP A O 1
ATOM 761 N N . GLY A 1 101 ? 30.695 -6.542 -19.304 1.00 79.50 101 GLY A N 1
ATOM 762 C CA . GLY A 1 101 ? 30.076 -5.479 -18.506 1.00 79.50 101 GLY A CA 1
ATOM 763 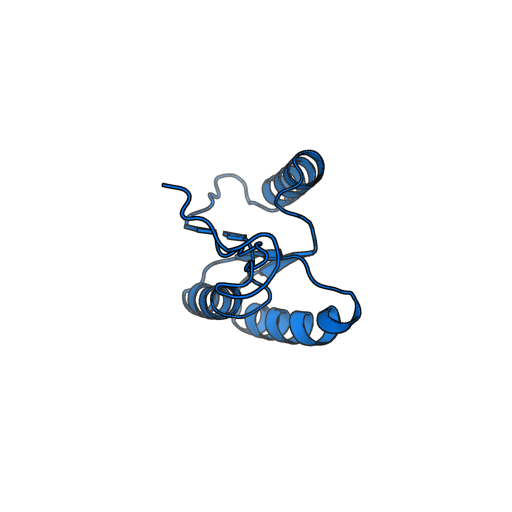C C . GLY A 1 101 ? 30.045 -5.798 -17.007 1.00 79.50 101 GLY A C 1
ATOM 764 O O . GLY A 1 101 ? 30.541 -6.842 -16.591 1.00 79.50 101 GLY A O 1
ATOM 765 N N . PRO A 1 102 ? 29.477 -4.912 -16.167 1.00 80.94 102 PRO A N 1
ATOM 766 C CA . PRO A 1 102 ? 29.312 -5.183 -14.741 1.00 80.94 102 PRO A CA 1
ATOM 767 C C . PRO A 1 102 ? 28.343 -6.356 -14.531 1.00 80.94 102 PRO A C 1
ATOM 769 O O . PRO A 1 102 ? 27.135 -6.223 -14.747 1.00 80.94 102 PRO A O 1
ATOM 772 N N . LEU A 1 103 ? 28.893 -7.500 -14.121 1.00 87.00 103 LEU A N 1
ATOM 773 C CA . LEU A 1 103 ? 28.164 -8.746 -13.896 1.00 87.00 103 LEU A CA 1
ATOM 774 C C . LEU A 1 103 ? 27.447 -8.759 -12.545 1.00 87.00 103 LEU A C 1
ATOM 776 O O . LEU A 1 103 ? 27.720 -7.949 -11.655 1.00 87.00 103 LEU A O 1
ATOM 780 N N . LEU A 1 104 ? 26.492 -9.678 -12.417 1.00 83.50 104 LEU A N 1
ATOM 781 C CA . LEU A 1 104 ? 25.842 -9.984 -11.150 1.00 83.50 104 LEU A CA 1
ATOM 782 C C . LEU A 1 104 ? 26.885 -10.461 -10.134 1.00 83.50 104 LEU A C 1
ATOM 784 O O . LEU A 1 104 ? 27.605 -11.424 -10.378 1.00 83.50 104 LEU A O 1
ATOM 788 N N . GLU A 1 105 ? 26.941 -9.782 -8.996 1.00 78.31 105 GLU A N 1
ATOM 789 C CA . GLU A 1 105 ? 27.813 -10.117 -7.873 1.00 78.31 105 GLU A CA 1
ATOM 790 C C . GLU A 1 105 ? 26.942 -10.672 -6.742 1.00 78.31 105 GLU A C 1
ATOM 792 O O . GLU A 1 105 ? 25.809 -10.222 -6.549 1.00 78.31 105 GLU A O 1
ATOM 797 N N . HIS A 1 106 ? 27.456 -11.665 -6.018 1.00 70.38 106 HIS A N 1
ATOM 798 C CA . HIS A 1 106 ? 26.847 -12.116 -4.773 1.00 70.38 106 HIS A CA 1
ATOM 799 C C . HIS A 1 106 ? 27.188 -11.097 -3.679 1.00 70.38 106 HIS A C 1
ATOM 801 O O . HIS A 1 106 ? 28.348 -10.980 -3.292 1.00 70.38 106 HIS A O 1
ATOM 807 N N . GLU A 1 107 ? 26.194 -10.343 -3.213 1.00 60.44 107 GLU A N 1
ATOM 808 C CA . GLU A 1 107 ? 26.282 -9.631 -1.936 1.00 60.44 107 GLU A CA 1
ATOM 809 C C . GLU A 1 107 ? 25.770 -10.589 -0.850 1.00 60.44 107 GLU A C 1
ATOM 811 O O . GLU A 1 107 ? 24.580 -10.917 -0.844 1.00 60.44 107 GLU A O 1
ATOM 816 N N . ASP A 1 108 ? 26.683 -11.088 -0.010 1.00 41.47 108 ASP A N 1
ATOM 817 C CA . ASP A 1 108 ? 26.364 -11.826 1.225 1.00 41.47 108 ASP A CA 1
ATOM 818 C C . ASP A 1 108 ? 25.881 -10.875 2.335 1.00 41.47 108 ASP A C 1
ATOM 820 O O . ASP A 1 108 ? 26.497 -9.793 2.509 1.00 41.47 108 ASP A O 1
#

pLDDT: mean 91.53, std 8.05, range [41.47, 97.69]

Nearest PDB structures (foldseek):
  5tii-assembly2_G  TM=8.803E-01  e=7.077E-03  uncultured bacterium
  4j1s-assembly1_A  TM=8.336E-01  e=8.676E-03  Bacillus subtilis subsp. subtilis str. 168
  7cs7-assembly1_C-2  TM=6.887E-01  e=7.624E-02  Isatis tinctoria
  8ju8-assembly1_A  TM=7.531E-01  e=1.722E-01  synthetic construct
  7cs5-assembly2_A  TM=6.824E-01  e=2.965E-01  Isatis tinctoria

Mean predicted aligned error: 5.43 Å